Protein AF-A0A327VGM1-F1 (afdb_monomer)

pLDDT: mean 82.74, std 12.65, range [38.91, 96.0]

Structure (mmCIF, N/CA/C/O backbone):
data_AF-A0A327VGM1-F1
#
_entry.id   AF-A0A327VGM1-F1
#
loop_
_atom_site.group_PDB
_atom_site.id
_atom_site.type_symbol
_atom_site.label_atom_id
_atom_site.label_alt_id
_atom_site.label_comp_id
_atom_site.label_asym_id
_atom_site.label_entity_id
_atom_site.label_seq_id
_atom_site.pdbx_PDB_ins_code
_atom_site.Cartn_x
_atom_site.Cartn_y
_atom_site.Cartn_z
_atom_site.occupancy
_atom_site.B_iso_or_equiv
_atom_site.auth_seq_id
_atom_site.auth_comp_id
_atom_site.auth_asym_id
_atom_site.auth_atom_id
_atom_site.pdbx_PDB_model_num
ATOM 1 N N . MET A 1 1 ? -17.806 14.099 14.674 1.00 59.03 1 MET A N 1
ATOM 2 C CA . MET A 1 1 ? -17.385 13.794 13.289 1.00 59.03 1 MET A CA 1
ATOM 3 C C . MET A 1 1 ? -16.826 12.381 13.292 1.00 59.03 1 MET A C 1
ATOM 5 O O . MET A 1 1 ? -16.557 11.886 14.378 1.00 59.03 1 MET A O 1
ATOM 9 N N . ALA A 1 2 ? -16.754 11.711 12.150 1.00 69.50 2 ALA A N 1
ATOM 10 C CA . ALA A 1 2 ? -16.123 10.397 12.054 1.00 69.50 2 ALA A CA 1
ATOM 11 C C . ALA A 1 2 ? -14.729 10.552 11.446 1.00 69.50 2 ALA A C 1
ATOM 13 O O . ALA A 1 2 ? -14.492 11.533 10.736 1.00 69.50 2 ALA A O 1
ATOM 14 N N . ASP A 1 3 ? -13.836 9.607 11.717 1.00 77.12 3 ASP A N 1
ATOM 15 C CA . ASP A 1 3 ? -12.535 9.594 11.061 1.00 77.12 3 ASP A CA 1
ATOM 16 C C . ASP A 1 3 ? -12.715 9.274 9.572 1.00 77.12 3 ASP A C 1
ATOM 18 O O . ASP A 1 3 ? -13.635 8.551 9.179 1.00 77.12 3 ASP A O 1
ATOM 22 N N . THR A 1 4 ? -11.841 9.821 8.737 1.00 81.31 4 THR A N 1
ATOM 23 C CA . THR A 1 4 ? -11.889 9.671 7.280 1.00 81.31 4 THR A CA 1
ATOM 24 C C . THR A 1 4 ? -10.513 9.330 6.731 1.00 81.31 4 THR A C 1
ATOM 26 O O . THR A 1 4 ? -9.498 9.841 7.206 1.00 81.31 4 THR A O 1
ATOM 29 N N . VAL A 1 5 ? -10.478 8.490 5.700 1.00 83.56 5 VAL A N 1
ATOM 30 C CA . VAL A 1 5 ? -9.268 8.192 4.930 1.00 83.56 5 VAL A CA 1
ATOM 31 C C . VAL A 1 5 ? -9.416 8.785 3.532 1.00 83.56 5 VAL A C 1
ATOM 33 O O . VAL A 1 5 ? -10.460 8.663 2.899 1.00 83.56 5 VAL A O 1
ATOM 36 N N . SER A 1 6 ? -8.363 9.432 3.040 1.00 82.25 6 SER A N 1
ATOM 37 C CA . SER A 1 6 ? -8.314 10.044 1.711 1.00 82.25 6 SER A CA 1
ATOM 38 C C . SER A 1 6 ? -7.071 9.579 0.963 1.00 82.25 6 SER A C 1
ATOM 40 O O . SER A 1 6 ? -5.985 9.581 1.530 1.00 82.25 6 SER A O 1
ATOM 42 N N . ASP A 1 7 ? -7.222 9.209 -0.310 1.00 77.81 7 ASP A N 1
ATOM 43 C CA . ASP A 1 7 ? -6.131 8.926 -1.253 1.00 77.81 7 ASP A CA 1
ATOM 44 C C . ASP A 1 7 ? -6.410 9.664 -2.580 1.00 77.81 7 ASP A C 1
ATOM 46 O O . ASP A 1 7 ? -7.050 9.123 -3.495 1.00 77.81 7 ASP A O 1
ATOM 50 N N . PRO A 1 8 ? -6.012 10.943 -2.697 1.00 76.38 8 PRO A N 1
ATOM 51 C CA . PRO A 1 8 ? -6.393 11.784 -3.820 1.00 76.38 8 PRO A CA 1
ATOM 52 C C . PRO A 1 8 ? -5.819 11.250 -5.133 1.00 76.38 8 PRO A C 1
ATOM 54 O O . PRO A 1 8 ? -4.620 11.013 -5.276 1.00 76.38 8 PRO A O 1
ATOM 57 N N . ASN A 1 9 ? -6.688 11.121 -6.139 1.00 74.38 9 ASN A N 1
ATOM 58 C CA . ASN A 1 9 ? -6.390 10.494 -7.432 1.00 74.38 9 ASN A CA 1
ATOM 59 C C . ASN A 1 9 ? -5.951 9.027 -7.340 1.00 74.38 9 ASN A C 1
ATOM 61 O O . ASN A 1 9 ? -5.445 8.506 -8.335 1.00 74.38 9 ASN A O 1
ATOM 65 N N . ARG A 1 10 ? -6.164 8.371 -6.190 1.00 73.44 10 ARG A N 1
ATOM 66 C CA . ARG A 1 10 ? -5.724 7.007 -5.917 1.00 73.44 10 ARG A CA 1
ATOM 67 C C . ARG A 1 10 ? -4.238 6.875 -6.245 1.00 73.44 10 ARG A C 1
ATOM 69 O O . ARG A 1 10 ? -3.891 6.252 -7.243 1.00 73.44 10 ARG A O 1
ATOM 76 N N . ARG A 1 11 ? -3.325 7.483 -5.501 1.00 73.06 11 ARG A N 1
ATOM 77 C CA . ARG A 1 11 ? -1.884 7.334 -5.789 1.00 73.06 11 ARG A CA 1
ATOM 78 C C . ARG A 1 11 ? -1.143 6.504 -4.754 1.00 73.06 11 ARG A C 1
ATOM 80 O O . ARG A 1 11 ? -0.018 6.103 -5.029 1.00 73.06 11 ARG A O 1
ATOM 87 N N . SER A 1 12 ? -1.771 6.210 -3.618 1.00 81.19 12 SER A N 1
ATOM 88 C CA . SER A 1 12 ? -1.205 5.454 -2.495 1.00 81.19 12 SER A CA 1
ATOM 89 C C . SER A 1 12 ? -0.032 6.157 -1.785 1.00 81.19 12 SER A C 1
ATOM 91 O O . SER A 1 12 ? 0.159 5.966 -0.591 1.00 81.19 12 SER A O 1
ATOM 93 N N . ASP A 1 13 ? 0.728 7.017 -2.465 1.00 83.31 13 ASP A N 1
ATOM 94 C CA . ASP A 1 13 ? 1.796 7.870 -1.919 1.00 83.31 13 ASP A CA 1
ATOM 95 C C . ASP A 1 13 ? 1.275 9.153 -1.237 1.00 83.31 13 ASP A C 1
ATOM 97 O O . ASP A 1 13 ? 2.026 9.874 -0.579 1.00 83.31 13 ASP A O 1
ATOM 101 N N . ARG A 1 14 ? -0.020 9.461 -1.391 1.00 83.50 14 ARG A 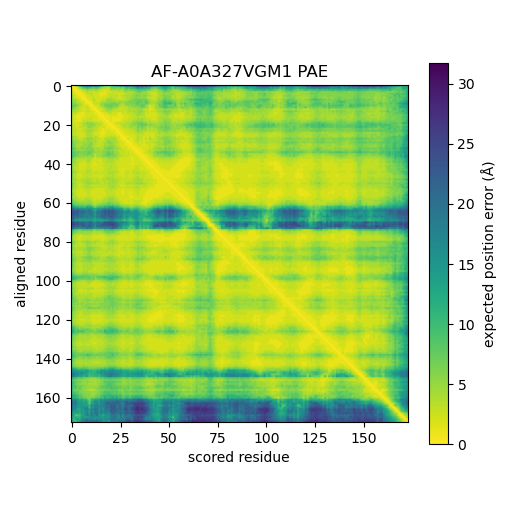N 1
ATOM 102 C CA . ARG A 1 14 ? -0.677 10.663 -0.844 1.00 83.50 14 ARG A CA 1
ATOM 103 C C . ARG A 1 14 ? -1.821 10.354 0.107 1.00 83.50 14 ARG A C 1
ATOM 105 O O . ARG A 1 14 ? -2.674 11.211 0.335 1.00 83.50 14 ARG A O 1
ATOM 112 N N . THR A 1 15 ? -1.846 9.151 0.664 1.00 86.44 15 THR A N 1
ATOM 113 C CA . THR A 1 15 ? -2.895 8.777 1.604 1.00 86.44 15 THR A CA 1
ATOM 114 C C . THR A 1 15 ? -2.795 9.588 2.896 1.00 86.44 15 THR A C 1
ATOM 116 O O . THR A 1 15 ? -1.705 9.809 3.428 1.00 86.44 15 THR A O 1
ATOM 119 N N . SER A 1 16 ? -3.931 10.017 3.430 1.00 87.00 16 SER A N 1
A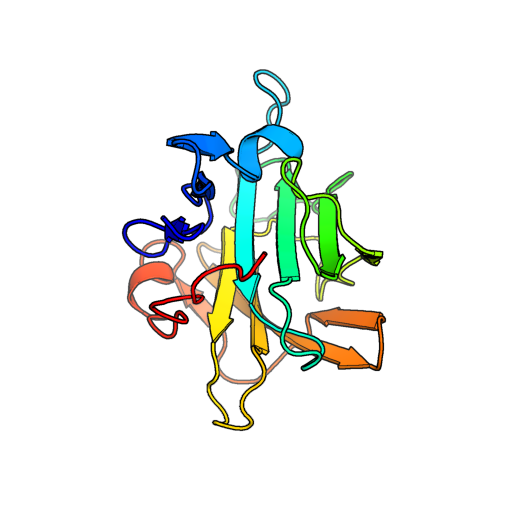TOM 120 C CA . SER A 1 16 ? -4.033 10.718 4.710 1.00 87.00 16 SER A CA 1
ATOM 121 C C . SER A 1 16 ? -5.233 10.221 5.500 1.00 87.00 16 SER A C 1
ATOM 123 O O . SER A 1 16 ? -6.283 9.964 4.912 1.00 87.00 16 SER A O 1
ATOM 125 N N . VAL A 1 17 ? -5.094 10.159 6.820 1.00 87.81 17 VAL A N 1
ATOM 126 C CA . VAL A 1 17 ? -6.193 9.901 7.755 1.00 87.81 17 VAL A CA 1
ATOM 127 C C . VAL A 1 17 ? -6.489 11.192 8.506 1.00 87.81 17 VAL A C 1
ATOM 129 O O . VAL A 1 17 ? -5.563 11.846 8.984 1.00 87.81 17 VAL A O 1
ATOM 132 N N . THR A 1 18 ? -7.756 11.587 8.581 1.00 87.25 18 THR A N 1
ATOM 133 C CA . THR A 1 18 ? -8.230 12.731 9.369 1.00 87.25 18 THR A CA 1
ATOM 134 C C . THR A 1 18 ? -9.194 12.232 10.427 1.00 87.25 18 THR A C 1
ATOM 136 O O . THR A 1 18 ? -10.237 11.677 10.089 1.00 87.25 18 THR A O 1
ATOM 139 N N . PHE A 1 19 ? -8.847 12.436 11.691 1.00 84.94 19 PHE A N 1
ATOM 140 C CA . PHE A 1 19 ? -9.640 12.009 12.833 1.00 84.94 19 PHE A CA 1
ATOM 141 C C . PHE A 1 19 ? -10.787 12.981 13.132 1.00 84.94 19 PHE A C 1
ATOM 143 O O . PHE A 1 19 ? -10.785 14.141 12.715 1.00 84.94 19 PHE A O 1
ATOM 150 N N . ALA A 1 20 ? -11.758 12.521 13.915 1.00 84.06 20 ALA A N 1
ATOM 151 C CA . ALA A 1 20 ? -12.938 13.270 14.334 1.00 84.06 20 ALA A CA 1
ATOM 152 C C . ALA A 1 20 ? -12.636 14.599 15.051 1.00 84.06 20 ALA A C 1
ATOM 154 O O . ALA A 1 20 ? -13.476 15.501 15.046 1.00 84.06 20 ALA A O 1
ATOM 155 N N . ASP A 1 21 ? -11.467 14.706 15.685 1.00 86.06 21 ASP A N 1
ATOM 156 C CA . ASP A 1 21 ? -10.970 15.912 16.359 1.00 86.06 21 ASP A CA 1
ATOM 157 C C . ASP A 1 21 ? -10.225 16.877 15.411 1.00 86.06 21 ASP A C 1
ATOM 159 O O . ASP A 1 21 ? -9.729 17.914 15.848 1.00 86.06 21 ASP A O 1
ATOM 163 N N . GLY A 1 22 ? -10.169 16.557 14.114 1.00 84.88 22 GLY A N 1
ATOM 164 C CA . GLY A 1 22 ? -9.508 17.341 13.074 1.00 84.88 22 GLY A CA 1
ATOM 165 C C . GLY A 1 22 ? -8.005 17.086 12.954 1.00 84.88 22 GLY A C 1
ATOM 166 O O . GLY A 1 22 ? -7.365 17.666 12.076 1.00 84.88 22 GLY A O 1
ATOM 167 N N . THR A 1 23 ? -7.422 16.232 13.801 1.00 87.44 23 THR A N 1
ATOM 168 C CA . THR A 1 23 ? -6.016 15.844 13.654 1.00 87.44 23 THR A CA 1
ATOM 169 C C . THR A 1 23 ? -5.819 14.992 12.401 1.00 87.44 23 THR A C 1
ATOM 171 O O . THR A 1 23 ? -6.693 14.222 12.009 1.00 87.44 23 THR A O 1
ATOM 174 N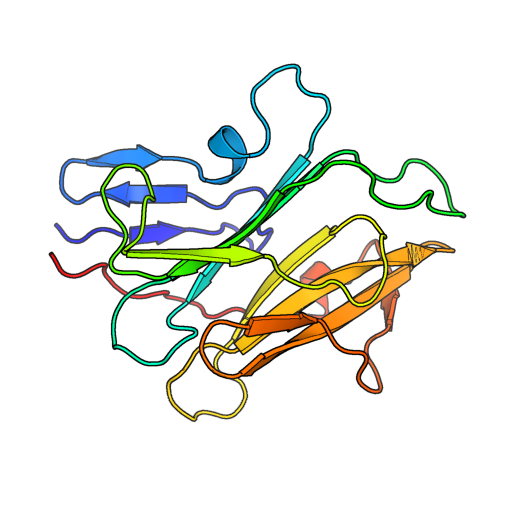 N . GLY A 1 24 ? -4.673 15.152 11.739 1.00 87.38 24 GLY A N 1
ATOM 175 C CA . GLY A 1 24 ? -4.353 14.447 10.501 1.00 87.38 24 GLY A CA 1
ATOM 176 C C . GLY A 1 24 ? -3.013 13.729 10.585 1.00 87.38 24 GLY A C 1
ATOM 177 O O . GLY A 1 24 ? -2.051 14.273 11.127 1.00 87.38 24 GLY A O 1
ATOM 178 N N . ILE A 1 25 ? -2.938 12.526 10.018 1.00 89.56 25 ILE A N 1
ATOM 179 C CA . ILE A 1 25 ? -1.699 11.754 9.891 1.00 89.56 25 ILE A CA 1
ATOM 180 C C . ILE A 1 25 ? -1.512 11.254 8.457 1.00 89.56 25 ILE A C 1
ATOM 182 O O . ILE A 1 25 ? -2.462 10.881 7.768 1.00 89.56 25 ILE A O 1
ATOM 186 N N . THR A 1 26 ? -0.258 11.230 8.010 1.00 90.56 26 THR A N 1
ATOM 187 C CA . THR A 1 26 ? 0.150 10.662 6.722 1.00 90.56 26 THR A CA 1
ATOM 188 C C . THR A 1 26 ? 0.917 9.367 6.994 1.00 90.56 26 THR A C 1
ATOM 190 O O . THR A 1 26 ? 2.049 9.446 7.482 1.00 90.56 26 THR A O 1
ATOM 193 N N . PRO A 1 27 ? 0.360 8.181 6.679 1.00 89.44 27 PRO A N 1
ATOM 194 C CA . PRO A 1 27 ? 1.031 6.902 6.916 1.00 89.44 27 PRO A CA 1
ATOM 195 C C . PRO A 1 27 ? 2.427 6.836 6.293 1.00 89.44 27 PRO A C 1
ATOM 197 O O . PRO A 1 27 ? 3.370 6.358 6.921 1.00 89.44 27 PRO A O 1
ATOM 200 N N . GLY A 1 28 ? 2.585 7.395 5.088 1.00 85.94 28 GLY A N 1
ATOM 201 C CA . GLY A 1 28 ? 3.867 7.435 4.389 1.00 85.94 28 GLY A CA 1
ATOM 202 C C . GLY A 1 28 ? 4.985 8.116 5.186 1.00 85.94 28 GLY A C 1
ATOM 203 O O . GL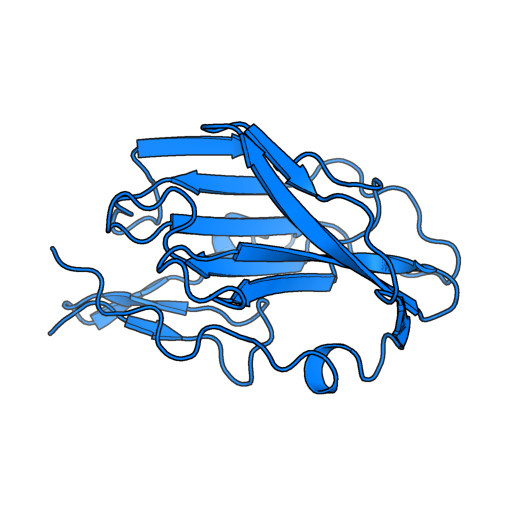Y A 1 28 ? 6.119 7.651 5.153 1.00 85.94 28 GLY A O 1
ATOM 204 N N . ALA A 1 29 ? 4.676 9.137 5.994 1.00 85.94 29 ALA A N 1
ATOM 205 C CA . ALA A 1 29 ? 5.674 9.824 6.819 1.00 85.94 29 ALA A CA 1
ATOM 206 C C . ALA A 1 29 ? 6.243 8.938 7.946 1.00 85.94 29 ALA A C 1
ATOM 208 O O . ALA A 1 29 ? 7.357 9.179 8.410 1.00 85.94 29 ALA A O 1
ATOM 209 N N . ARG A 1 30 ? 5.501 7.903 8.372 1.00 85.19 30 ARG A N 1
ATOM 210 C CA . ARG A 1 30 ? 5.953 6.916 9.367 1.00 85.19 30 ARG A CA 1
ATOM 211 C C . ARG A 1 30 ? 6.965 5.937 8.775 1.00 85.19 30 ARG A C 1
ATOM 213 O O . ARG A 1 30 ? 7.918 5.576 9.456 1.00 85.19 30 ARG A O 1
ATOM 220 N N . ALA A 1 31 ? 6.750 5.495 7.536 1.00 86.62 31 ALA A N 1
ATOM 221 C CA . ALA A 1 31 ? 7.597 4.492 6.887 1.00 86.62 31 ALA A CA 1
ATOM 222 C C . ALA A 1 31 ? 8.753 5.101 6.073 1.00 86.62 31 ALA A C 1
ATOM 224 O O . ALA A 1 31 ? 9.787 4.460 5.913 1.00 86.62 31 ALA A O 1
ATOM 225 N N . ALA A 1 32 ? 8.607 6.347 5.618 1.00 87.44 32 ALA A N 1
ATOM 226 C CA . ALA A 1 32 ? 9.635 7.119 4.929 1.00 87.44 32 ALA A CA 1
ATOM 227 C C . ALA A 1 32 ? 9.833 8.493 5.600 1.00 87.44 32 ALA A C 1
ATOM 229 O O . ALA A 1 32 ? 9.354 9.517 5.102 1.00 87.44 32 ALA A O 1
ATOM 230 N N . PRO A 1 33 ? 10.543 8.555 6.744 1.00 86.00 33 PRO A N 1
ATOM 231 C CA . PRO A 1 33 ? 10.861 9.821 7.391 1.00 86.00 33 PRO A CA 1
ATOM 232 C C . PRO A 1 33 ? 11.658 10.748 6.467 1.00 86.00 33 PRO A C 1
ATOM 234 O O . PRO A 1 33 ? 12.437 10.301 5.617 1.00 86.00 33 PRO A O 1
ATOM 237 N N . LYS A 1 34 ? 11.511 12.062 6.660 1.00 86.44 34 LYS A N 1
ATOM 238 C CA . LYS A 1 34 ? 12.223 13.071 5.866 1.00 86.44 34 LYS A CA 1
ATOM 239 C C . LYS A 1 34 ? 13.739 12.838 5.921 1.00 86.44 34 LYS A C 1
ATOM 241 O O . LYS A 1 34 ? 14.314 12.760 7.000 1.00 86.44 34 LYS A O 1
ATOM 246 N N . GLY A 1 35 ? 14.377 12.777 4.751 1.00 84.12 35 GLY A N 1
ATOM 247 C CA . GLY A 1 35 ? 15.822 12.557 4.618 1.00 84.12 35 GLY A CA 1
ATOM 248 C C . GLY A 1 35 ? 16.256 11.088 4.564 1.00 84.12 35 GLY A C 1
ATOM 249 O O . GLY A 1 35 ? 17.445 10.834 4.421 1.00 84.12 35 GLY A O 1
ATOM 250 N N . SER A 1 36 ? 15.323 10.130 4.633 1.00 85.31 36 SER A N 1
ATOM 251 C CA . SER A 1 36 ? 15.634 8.692 4.544 1.00 85.31 36 SER A CA 1
ATOM 252 C C . SER A 1 36 ? 15.978 8.202 3.131 1.00 85.31 36 SER A C 1
ATOM 254 O O . SER A 1 36 ? 16.570 7.138 2.990 1.00 85.31 36 SER A O 1
ATOM 256 N N . GLY A 1 37 ? 15.595 8.948 2.087 1.00 83.56 37 GLY A N 1
ATOM 257 C CA . GLY A 1 37 ? 15.706 8.498 0.691 1.00 83.56 37 GLY A CA 1
ATOM 258 C C . GLY A 1 37 ? 14.683 7.422 0.298 1.00 83.56 37 GLY A C 1
ATOM 259 O O . GLY A 1 37 ? 14.743 6.902 -0.812 1.00 83.56 37 GLY A O 1
ATOM 260 N N . LEU A 1 38 ? 13.752 7.096 1.198 1.00 87.31 38 LEU A N 1
ATOM 261 C CA . LEU A 1 38 ? 12.670 6.148 0.968 1.00 87.31 38 LEU A CA 1
ATOM 262 C C . LEU A 1 38 ? 11.444 6.863 0.389 1.00 87.31 38 LEU A C 1
ATOM 264 O O . LEU A 1 38 ? 11.125 7.985 0.783 1.00 87.31 38 LEU A O 1
ATOM 268 N N . GLU A 1 39 ? 10.718 6.180 -0.486 1.00 89.25 39 GLU A N 1
ATOM 269 C CA . GLU A 1 39 ? 9.343 6.505 -0.857 1.00 89.25 39 GLU A CA 1
ATOM 270 C C . GLU A 1 39 ? 8.398 5.508 -0.198 1.00 89.25 39 GLU A C 1
ATOM 272 O O . GLU A 1 39 ? 8.730 4.331 -0.074 1.00 89.25 39 GLU A O 1
ATOM 277 N N . ALA A 1 40 ? 7.229 5.973 0.237 1.00 90.94 40 ALA A N 1
ATOM 278 C CA . ALA A 1 40 ? 6.235 5.143 0.900 1.00 90.94 40 ALA A CA 1
ATOM 279 C C . ALA A 1 40 ? 4.886 5.224 0.191 1.00 90.94 40 ALA A C 1
ATOM 281 O O . ALA A 1 40 ? 4.444 6.299 -0.208 1.00 90.94 40 ALA A O 1
ATOM 282 N N . VAL A 1 41 ? 4.214 4.081 0.109 1.00 91.94 41 VAL A N 1
ATOM 283 C CA . VAL A 1 41 ? 2.852 3.931 -0.391 1.00 91.94 41 VAL A CA 1
ATOM 284 C C . VAL A 1 41 ? 2.013 3.191 0.641 1.00 91.94 41 VAL A C 1
ATOM 286 O O . VAL A 1 41 ? 2.482 2.262 1.299 1.00 91.94 41 VAL A O 1
ATOM 289 N N . SER A 1 42 ? 0.758 3.590 0.785 1.00 92.19 42 SER A N 1
ATOM 290 C CA . SER A 1 42 ? -0.190 2.973 1.705 1.00 92.19 42 SER A CA 1
ATOM 291 C C . SER A 1 42 ? -1.563 2.812 1.077 1.00 92.19 42 SER A C 1
ATOM 293 O O . SER A 1 42 ? -1.951 3.551 0.175 1.00 92.19 42 SER A O 1
ATOM 295 N N . THR A 1 43 ? -2.315 1.841 1.571 1.00 90.56 43 THR A N 1
ATOM 296 C CA . THR A 1 43 ? -3.734 1.682 1.268 1.00 90.56 43 THR A CA 1
ATOM 297 C C . THR A 1 43 ? -4.441 1.100 2.485 1.00 90.56 43 THR A C 1
ATOM 299 O O . THR A 1 43 ? -3.796 0.573 3.392 1.00 90.56 43 THR A O 1
ATOM 302 N N . PHE A 1 44 ? -5.758 1.225 2.513 1.00 89.81 44 PHE A N 1
ATOM 303 C CA . PHE A 1 44 ? -6.584 0.837 3.646 1.00 89.81 44 PHE A CA 1
ATOM 304 C C . PHE A 1 44 ? -7.674 -0.116 3.179 1.00 89.81 44 PHE A C 1
ATOM 306 O O . PHE A 1 44 ? -8.147 -0.007 2.043 1.00 89.81 44 PHE A O 1
ATOM 313 N N . GLY A 1 45 ? -8.078 -1.017 4.062 1.00 88.12 45 GLY A N 1
ATOM 314 C CA . GLY A 1 45 ? -9.239 -1.865 3.864 1.00 88.12 45 GLY A CA 1
ATOM 315 C C . GLY A 1 45 ? -9.460 -2.829 5.028 1.00 88.12 45 GLY A C 1
ATOM 316 O O . GLY A 1 45 ? -8.633 -2.857 5.918 1.00 88.12 45 GLY A O 1
ATOM 317 N N . ASP A 1 46 ? -10.560 -3.574 5.048 1.00 90.25 46 ASP A N 1
ATOM 318 C CA . ASP A 1 46 ? -10.831 -4.644 6.009 1.00 90.25 46 ASP A CA 1
ATOM 319 C C . ASP A 1 46 ? -10.337 -5.951 5.376 1.00 90.25 46 ASP A C 1
ATOM 321 O O . ASP A 1 46 ? -11.052 -6.591 4.604 1.00 90.25 46 ASP A O 1
ATOM 325 N N . PHE A 1 47 ? -9.052 -6.256 5.560 1.00 91.50 47 PHE A N 1
ATOM 326 C CA . PHE A 1 47 ? -8.369 -7.357 4.881 1.00 91.50 47 PHE A CA 1
ATOM 327 C C . PHE A 1 47 ? -8.614 -8.706 5.564 1.00 91.50 47 PHE A C 1
ATOM 329 O O . PHE A 1 47 ? -8.495 -9.743 4.905 1.00 91.50 47 PHE A O 1
ATOM 336 N N . ASP A 1 48 ? -8.918 -8.725 6.866 1.00 92.12 48 ASP A N 1
ATOM 337 C CA . ASP A 1 48 ? -9.246 -9.957 7.596 1.00 92.12 48 ASP A CA 1
ATOM 338 C C . ASP A 1 48 ? -10.753 -10.182 7.824 1.00 92.12 48 ASP A C 1
ATOM 340 O O . ASP A 1 48 ? -11.152 -11.294 8.194 1.00 92.12 48 ASP A O 1
ATOM 344 N N . GLY A 1 49 ? -11.596 -9.210 7.471 1.00 89.69 49 GLY A N 1
ATOM 345 C CA . GLY A 1 49 ? -13.053 -9.303 7.526 1.00 89.69 49 GLY A CA 1
ATOM 346 C C . GLY A 1 49 ? -13.617 -9.188 8.935 1.00 89.69 49 GLY A C 1
ATOM 347 O O . GLY A 1 49 ? -14.702 -9.719 9.196 1.00 89.69 49 GLY A O 1
ATOM 348 N N . ASP A 1 50 ? -12.877 -8.578 9.861 1.00 89.44 50 ASP A N 1
ATOM 349 C CA . ASP A 1 50 ? -13.303 -8.414 11.249 1.00 89.44 50 ASP A CA 1
ATOM 350 C C . ASP A 1 50 ? -14.203 -7.181 11.469 1.00 89.44 50 ASP A C 1
ATOM 352 O O . ASP A 1 50 ? -14.736 -6.983 12.567 1.00 89.44 50 ASP A O 1
ATOM 356 N N . GLY A 1 51 ? -14.449 -6.402 10.410 1.00 86.75 51 GLY A N 1
ATOM 357 C CA . GLY A 1 51 ? -15.262 -5.191 10.432 1.00 86.75 51 GLY A CA 1
ATOM 358 C C . GLY A 1 51 ? -14.499 -3.949 10.888 1.00 86.75 51 GLY A C 1
ATOM 359 O O . GLY A 1 51 ? -15.109 -2.882 11.042 1.00 86.75 51 GLY A O 1
ATOM 360 N N . HIS A 1 52 ? -13.190 -4.058 11.117 1.00 87.00 52 HIS A N 1
ATOM 361 C CA . HIS A 1 52 ? -12.311 -2.946 11.425 1.00 87.00 52 HIS A CA 1
ATOM 362 C C . HIS A 1 52 ? -11.415 -2.596 10.238 1.00 87.00 52 HIS A C 1
ATOM 364 O O . HIS A 1 52 ? -11.117 -3.394 9.358 1.00 87.00 52 HIS A O 1
ATOM 370 N N . LEU A 1 53 ? -11.007 -1.329 10.187 1.00 87.44 53 LEU A N 1
ATOM 371 C CA . LEU A 1 53 ? -10.120 -0.863 9.135 1.00 87.44 53 LEU A CA 1
ATOM 372 C C . LEU A 1 53 ? -8.690 -1.329 9.423 1.00 87.44 53 LEU A C 1
ATOM 374 O O . LEU A 1 53 ? -8.149 -1.001 10.477 1.00 87.44 53 LEU A O 1
ATOM 378 N N . ASP A 1 54 ? -8.070 -1.992 8.456 1.00 91.81 54 ASP A N 1
ATOM 379 C CA . ASP A 1 54 ? -6.648 -2.317 8.414 1.00 91.81 54 ASP A CA 1
ATOM 380 C C . ASP A 1 54 ? -5.885 -1.350 7.502 1.00 91.81 54 ASP A C 1
ATOM 382 O O . ASP A 1 54 ? -6.444 -0.599 6.691 1.00 91.81 54 ASP A O 1
ATOM 386 N N . MET A 1 55 ? -4.557 -1.403 7.592 1.00 93.31 55 MET A N 1
ATOM 387 C CA . MET A 1 55 ? -3.667 -0.631 6.734 1.00 93.31 55 MET A CA 1
ATOM 388 C C . MET A 1 55 ? -2.561 -1.503 6.154 1.00 93.31 55 MET A C 1
ATOM 390 O O . MET A 1 55 ? -1.826 -2.158 6.885 1.00 93.31 55 MET A O 1
ATOM 394 N N . ALA A 1 56 ? -2.358 -1.428 4.842 1.00 94.25 56 ALA A N 1
ATOM 395 C CA . ALA A 1 56 ? -1.165 -1.945 4.188 1.00 94.25 56 ALA A CA 1
ATOM 396 C C . ALA A 1 56 ? -0.221 -0.786 3.857 1.00 94.25 56 ALA A C 1
ATOM 398 O O . ALA A 1 56 ? -0.644 0.245 3.332 1.00 94.25 56 ALA A O 1
ATOM 399 N N . ILE A 1 57 ? 1.066 -0.953 4.151 1.00 94.19 57 ILE A N 1
ATOM 400 C CA . ILE A 1 57 ? 2.098 0.050 3.895 1.00 94.19 57 ILE A CA 1
ATOM 401 C C . ILE A 1 57 ? 3.362 -0.606 3.350 1.00 94.19 57 ILE A C 1
ATOM 403 O O . ILE A 1 57 ? 3.822 -1.634 3.852 1.00 94.19 57 ILE A O 1
ATOM 407 N N . ALA A 1 58 ? 3.927 0.004 2.314 1.00 92.50 58 ALA A N 1
ATOM 408 C CA . ALA A 1 58 ? 5.204 -0.369 1.736 1.00 92.50 58 ALA A CA 1
ATOM 409 C C . ALA A 1 58 ? 6.098 0.868 1.639 1.00 92.50 58 ALA A C 1
ATOM 411 O O . ALA A 1 58 ? 5.607 1.937 1.287 1.00 92.50 58 ALA A O 1
ATOM 412 N N . ALA A 1 59 ? 7.389 0.751 1.941 1.00 91.44 59 ALA A N 1
ATOM 413 C CA . ALA A 1 59 ? 8.309 1.870 1.796 1.00 91.44 59 ALA A CA 1
ATOM 414 C C . ALA A 1 59 ? 9.743 1.459 1.515 1.00 91.44 59 ALA A C 1
ATOM 416 O O . ALA A 1 59 ? 10.278 0.610 2.226 1.00 91.44 59 ALA A O 1
ATOM 417 N N . GLY A 1 60 ? 10.378 2.143 0.557 1.00 88.31 60 GLY A N 1
ATOM 418 C CA . GLY A 1 60 ? 11.831 2.294 0.488 1.00 88.31 60 GLY A CA 1
ATOM 419 C C . GLY A 1 60 ? 12.370 2.858 -0.814 1.00 88.31 60 GLY A C 1
ATOM 420 O O . GLY A 1 60 ? 11.714 3.698 -1.405 1.00 88.31 60 GLY A O 1
ATOM 421 N N . THR A 1 61 ? 13.595 2.508 -1.203 1.00 85.31 61 THR A N 1
ATOM 422 C CA . THR A 1 61 ? 14.343 3.257 -2.227 1.00 85.31 61 THR A CA 1
ATOM 423 C C . THR A 1 61 ? 13.806 3.042 -3.646 1.00 85.31 61 THR A C 1
ATOM 425 O O . THR A 1 61 ? 13.886 1.916 -4.126 1.00 85.31 61 THR A O 1
ATOM 428 N N . PRO A 1 62 ? 13.318 4.075 -4.348 1.00 81.25 62 PRO A N 1
ATOM 429 C CA . PRO A 1 62 ? 12.852 3.950 -5.730 1.00 81.25 62 PRO A CA 1
ATOM 430 C C . PRO A 1 62 ? 13.900 3.324 -6.644 1.00 81.25 62 PRO A C 1
ATOM 432 O O . PRO A 1 62 ? 15.082 3.667 -6.560 1.00 81.25 62 PRO A O 1
ATOM 435 N N . ASP A 1 63 ? 13.466 2.436 -7.536 1.00 77.38 63 ASP A N 1
ATOM 436 C CA . ASP A 1 63 ? 14.342 1.913 -8.580 1.00 77.38 63 ASP A CA 1
ATOM 437 C C . ASP A 1 63 ? 14.658 3.044 -9.571 1.00 77.38 63 ASP A C 1
ATOM 439 O O . ASP A 1 63 ? 13.755 3.695 -10.098 1.00 77.38 63 ASP A O 1
ATOM 443 N N . THR A 1 64 ? 15.944 3.303 -9.813 1.00 68.25 64 THR A N 1
ATOM 444 C CA . THR A 1 64 ? 16.409 4.383 -10.705 1.00 68.25 64 THR A CA 1
ATOM 445 C C . THR A 1 64 ? 16.872 3.884 -12.078 1.00 68.25 64 THR A C 1
ATOM 447 O O . THR A 1 64 ? 17.375 4.678 -12.871 1.00 68.25 64 THR A O 1
ATOM 450 N N . VAL A 1 65 ? 16.716 2.587 -12.369 1.00 61.25 65 VAL A N 1
ATOM 451 C CA . VAL A 1 65 ? 17.265 1.904 -13.555 1.00 61.25 65 VAL A CA 1
ATOM 452 C C . VAL A 1 65 ? 16.252 0.936 -14.173 1.00 61.25 65 VAL A C 1
ATOM 454 O O . VAL A 1 65 ? 15.408 0.392 -13.461 1.00 61.25 65 VAL A O 1
ATOM 457 N N . ASP A 1 66 ? 16.381 0.704 -15.486 1.00 62.31 66 ASP A N 1
ATOM 458 C CA . ASP A 1 66 ? 15.561 -0.245 -16.263 1.00 62.31 66 ASP A CA 1
ATOM 459 C C . ASP A 1 66 ? 15.691 -1.694 -15.759 1.00 62.31 66 ASP A C 1
ATOM 461 O O . ASP A 1 66 ? 14.719 -2.447 -15.812 1.00 62.31 66 ASP A O 1
ATOM 465 N N . ASP A 1 67 ? 16.855 -2.038 -15.193 1.00 64.31 67 ASP A N 1
ATOM 466 C CA . ASP A 1 67 ? 17.139 -3.296 -14.499 1.00 64.31 67 ASP A CA 1
ATOM 467 C C . ASP A 1 67 ? 17.106 -3.072 -12.974 1.00 64.31 67 ASP A C 1
ATOM 469 O O . ASP A 1 67 ? 18.126 -2.709 -12.372 1.00 64.31 67 ASP A O 1
ATOM 473 N N . PRO A 1 68 ? 15.944 -3.232 -12.317 1.00 65.31 68 PRO A N 1
ATOM 474 C CA . PRO A 1 68 ? 15.805 -2.905 -10.906 1.00 65.31 68 PRO A CA 1
ATOM 475 C C . PRO A 1 68 ? 16.663 -3.796 -10.013 1.00 65.31 68 PRO A C 1
ATOM 477 O O . PRO A 1 68 ? 16.619 -5.027 -10.089 1.00 65.31 68 PRO A O 1
ATOM 480 N N . ALA A 1 69 ? 17.407 -3.159 -9.108 1.00 65.00 69 ALA A N 1
ATOM 481 C CA . ALA A 1 69 ? 18.054 -3.864 -8.016 1.00 65.00 69 ALA A CA 1
ATOM 482 C C . ALA A 1 69 ? 16.991 -4.384 -7.039 1.00 65.00 69 ALA A C 1
ATOM 484 O O . ALA A 1 69 ? 15.936 -3.764 -6.885 1.00 65.00 69 ALA A O 1
ATOM 485 N N . PRO A 1 70 ? 17.259 -5.493 -6.331 1.00 67.25 70 PRO A N 1
ATOM 486 C CA . PRO A 1 70 ? 16.374 -5.906 -5.275 1.00 67.25 70 PRO A CA 1
ATOM 487 C C . PRO A 1 70 ? 16.205 -4.792 -4.232 1.00 67.25 70 PRO A C 1
ATOM 489 O O . PRO A 1 70 ? 17.175 -4.319 -3.644 1.00 67.25 70 PRO A O 1
ATOM 492 N N . ASP A 1 71 ? 14.961 -4.402 -4.014 1.00 63.56 71 ASP A N 1
ATOM 493 C CA . ASP A 1 71 ? 14.399 -3.782 -2.835 1.00 63.56 71 ASP A CA 1
ATOM 494 C C . ASP A 1 71 ? 15.023 -4.394 -1.563 1.00 63.56 71 ASP A C 1
ATOM 496 O O . ASP A 1 71 ? 14.604 -5.435 -1.049 1.00 63.56 71 ASP A O 1
ATOM 500 N N . ALA A 1 72 ? 16.082 -3.745 -1.079 1.00 49.09 72 ALA A N 1
ATOM 501 C CA . ALA A 1 72 ? 16.780 -4.106 0.141 1.00 49.09 72 ALA A CA 1
ATOM 502 C C . ALA A 1 72 ? 16.341 -3.188 1.294 1.00 49.09 72 ALA A C 1
ATOM 504 O O . ALA A 1 72 ? 16.422 -1.965 1.191 1.00 49.09 72 ALA A O 1
ATOM 505 N N . GLY A 1 73 ? 15.934 -3.791 2.419 1.00 56.38 73 GLY A N 1
ATOM 506 C CA . GLY A 1 73 ? 15.820 -3.117 3.721 1.00 56.38 73 GLY A CA 1
ATOM 507 C C . GLY A 1 73 ? 14.572 -2.257 3.921 1.00 56.38 73 GLY A C 1
ATOM 508 O O . GLY A 1 73 ? 14.685 -1.082 4.263 1.00 56.38 73 GLY A O 1
ATOM 509 N N . ARG A 1 74 ? 13.381 -2.832 3.728 1.00 73.31 74 ARG A N 1
ATOM 510 C CA . ARG A 1 74 ? 12.137 -2.063 3.617 1.00 73.31 74 ARG A CA 1
ATOM 511 C C . ARG A 1 74 ? 11.010 -2.494 4.537 1.00 73.31 74 ARG A C 1
ATOM 513 O O . ARG A 1 74 ? 10.985 -3.598 5.076 1.00 73.31 74 ARG A O 1
ATOM 520 N N . VAL A 1 75 ? 10.069 -1.569 4.706 1.00 84.38 75 VAL A N 1
ATOM 521 C CA . VAL A 1 75 ? 8.788 -1.817 5.364 1.00 84.38 75 VAL A CA 1
ATOM 522 C C . VAL A 1 75 ? 7.851 -2.373 4.304 1.00 84.38 75 VAL A C 1
ATOM 524 O O . VAL A 1 75 ? 7.576 -1.680 3.335 1.00 84.38 75 VAL A O 1
ATOM 527 N N . HIS A 1 76 ? 7.337 -3.585 4.488 1.00 91.81 76 HIS A N 1
ATOM 528 C CA . HIS A 1 76 ? 6.207 -4.120 3.723 1.00 91.81 76 HIS A CA 1
ATOM 529 C C . HIS A 1 76 ? 5.301 -4.828 4.713 1.00 91.81 76 HIS A C 1
ATOM 531 O O . HIS A 1 76 ? 5.598 -5.940 5.151 1.00 91.81 76 HIS A O 1
ATOM 537 N N . GLN A 1 77 ? 4.256 -4.149 5.164 1.00 94.94 77 GLN A N 1
ATOM 538 C CA . GLN A 1 77 ? 3.477 -4.599 6.309 1.00 94.94 77 GLN A CA 1
ATOM 539 C C . GLN A 1 77 ? 1.986 -4.408 6.090 1.00 94.94 77 GLN A C 1
ATOM 541 O O . GLN A 1 77 ? 1.561 -3.442 5.460 1.00 94.94 77 GLN A O 1
ATOM 546 N N . VAL A 1 78 ? 1.212 -5.312 6.679 1.00 96.00 78 VAL A N 1
ATOM 547 C CA . VAL A 1 78 ? -0.188 -5.085 7.026 1.00 96.00 78 VAL A CA 1
ATOM 548 C C . VAL A 1 78 ? -0.258 -4.851 8.529 1.00 96.00 78 VAL A C 1
ATOM 550 O O . VAL A 1 78 ? 0.316 -5.614 9.309 1.00 96.00 78 VAL A O 1
ATOM 553 N N . ILE A 1 79 ? -0.922 -3.773 8.921 1.00 95.38 79 ILE A N 1
ATOM 554 C CA . ILE A 1 79 ? -1.262 -3.427 10.293 1.00 95.38 79 ILE A CA 1
ATOM 555 C C . ILE A 1 79 ? -2.744 -3.731 10.455 1.00 95.38 79 ILE A C 1
ATOM 557 O O . ILE A 1 79 ? -3.576 -3.082 9.823 1.00 95.38 79 ILE A O 1
ATOM 561 N N . TRP A 1 80 ? -3.028 -4.734 11.275 1.00 94.62 80 TRP A N 1
ATOM 562 C CA . TRP A 1 80 ? -4.370 -5.245 11.527 1.00 94.62 80 TRP A CA 1
ATOM 563 C C . TRP A 1 80 ? -5.079 -4.359 12.541 1.00 94.62 80 TRP A C 1
ATOM 565 O O . TRP A 1 80 ? -4.518 -4.074 13.606 1.00 94.62 80 TRP A O 1
ATOM 575 N N . GLY A 1 81 ? -6.289 -3.937 12.212 1.00 90.38 81 GLY A N 1
ATOM 576 C CA . GLY A 1 81 ? -7.135 -3.080 13.007 1.00 90.38 81 GLY A CA 1
ATOM 577 C C . GLY A 1 81 ? -7.618 -3.731 14.312 1.00 90.38 81 GLY A C 1
ATOM 578 O O . GLY A 1 81 ? -7.243 -4.858 14.660 1.00 90.38 81 GLY A O 1
ATOM 579 N N . PRO A 1 82 ? -8.408 -2.990 15.107 1.00 90.06 82 PRO A N 1
ATOM 580 C CA . PRO A 1 82 ? -8.737 -1.572 14.932 1.00 90.06 82 PRO A CA 1
ATOM 581 C C . PRO A 1 82 ? -7.496 -0.670 14.972 1.00 90.06 82 PRO A C 1
ATOM 583 O O . PRO A 1 82 ? -6.585 -0.907 15.767 1.00 90.06 82 PRO A O 1
ATOM 586 N N . LEU A 1 83 ? -7.454 0.355 14.116 1.00 87.88 83 LEU A N 1
ATOM 587 C CA . LEU A 1 83 ? -6.346 1.313 14.079 1.00 87.88 83 LEU A CA 1
ATOM 588 C C . LEU A 1 83 ? -6.533 2.424 15.118 1.00 87.88 83 LEU A C 1
ATOM 590 O O . LEU A 1 83 ? -7.581 3.065 15.186 1.00 87.88 83 LEU A O 1
ATOM 594 N N . GLY A 1 84 ? -5.487 2.681 15.898 1.00 85.50 84 GLY A N 1
ATOM 595 C CA . GLY A 1 84 ? -5.400 3.807 16.819 1.00 85.50 84 GLY A CA 1
ATOM 596 C C . GLY A 1 84 ? -5.036 5.125 16.129 1.00 85.50 84 GLY A C 1
ATOM 597 O O . GLY A 1 84 ? -4.712 5.186 14.939 1.00 85.50 84 GLY A O 1
ATOM 598 N N . LYS A 1 85 ? -5.008 6.213 16.912 1.00 84.62 85 LYS A N 1
ATOM 599 C CA . LYS A 1 85 ? -4.661 7.564 16.426 1.00 84.62 85 LYS A CA 1
ATOM 600 C C . LYS A 1 85 ? -3.239 7.685 15.866 1.00 84.62 85 LYS A C 1
ATOM 602 O O . LYS A 1 85 ? -2.929 8.640 15.155 1.00 84.62 85 LYS A O 1
ATOM 607 N N . HIS A 1 86 ? -2.368 6.727 16.176 1.00 85.75 86 HIS A N 1
ATOM 608 C CA . HIS A 1 86 ? -1.004 6.665 15.657 1.00 85.75 86 HIS A CA 1
ATOM 609 C C . HIS A 1 86 ? -0.843 5.631 14.534 1.00 85.75 86 HIS A C 1
ATOM 611 O O . HIS A 1 86 ? 0.286 5.359 14.117 1.00 85.75 86 HIS A O 1
ATOM 617 N N . LEU A 1 87 ? -1.959 5.095 14.019 1.00 88.12 87 LEU A N 1
ATOM 618 C CA . LEU A 1 87 ? -2.007 4.005 13.038 1.00 88.12 87 LEU A CA 1
ATOM 619 C C . LEU A 1 87 ? -1.293 2.738 13.526 1.00 88.12 87 LEU A C 1
ATOM 621 O O . LEU A 1 87 ? -0.767 1.951 12.738 1.00 88.12 87 LEU A O 1
ATOM 625 N N . ASP A 1 88 ? -1.233 2.573 14.842 1.00 89.81 88 ASP A N 1
ATOM 626 C CA . ASP A 1 88 ? -0.957 1.318 15.511 1.00 89.81 88 ASP A CA 1
ATOM 627 C C . ASP A 1 88 ? -2.202 0.432 15.459 1.00 89.81 88 ASP A C 1
ATOM 629 O O . ASP A 1 88 ? -3.325 0.923 15.506 1.00 89.81 88 ASP A O 1
ATOM 633 N N . GLY A 1 89 ? -1.995 -0.871 15.325 1.00 90.00 89 GLY A N 1
ATOM 634 C CA . GLY A 1 89 ? -3.069 -1.851 15.267 1.00 90.00 89 GLY A CA 1
ATOM 635 C C . GLY A 1 89 ? -2.858 -2.968 16.276 1.00 90.00 89 GLY A C 1
ATOM 636 O O . GLY A 1 89 ? -1.841 -3.029 16.974 1.00 90.00 89 GLY A O 1
ATOM 637 N N . LYS A 1 90 ? -3.804 -3.904 16.325 1.00 92.31 90 LYS A N 1
ATOM 638 C CA . LYS A 1 90 ? -3.759 -5.075 17.209 1.00 92.31 90 LYS A CA 1
ATOM 639 C C . LYS A 1 90 ? -2.599 -6.015 16.885 1.00 92.31 90 LYS A C 1
ATOM 641 O O . LYS A 1 90 ? -2.142 -6.763 17.751 1.00 92.31 90 LYS A O 1
ATOM 646 N N . ALA A 1 91 ? -2.159 -6.038 15.631 1.00 94.19 91 ALA A N 1
ATOM 647 C CA . ALA A 1 91 ? -1.035 -6.844 15.184 1.00 94.19 91 ALA A CA 1
ATOM 648 C C . ALA A 1 91 ? -0.413 -6.265 13.911 1.00 94.19 91 ALA A C 1
ATOM 650 O O . ALA A 1 91 ? -1.037 -5.486 13.196 1.00 94.19 91 ALA A O 1
ATOM 651 N N . THR A 1 92 ? 0.787 -6.740 13.588 1.00 95.56 92 THR A N 1
ATOM 652 C CA . THR A 1 92 ? 1.470 -6.429 12.332 1.00 95.56 92 THR A CA 1
ATOM 653 C C . THR A 1 92 ? 1.952 -7.715 11.683 1.00 95.56 92 THR A C 1
ATOM 655 O O . THR A 1 92 ? 2.525 -8.573 12.357 1.00 95.56 92 THR A O 1
ATOM 658 N N . SER A 1 93 ? 1.768 -7.821 10.373 1.00 95.94 93 SER A N 1
ATOM 659 C CA . SER A 1 93 ? 2.307 -8.899 9.548 1.00 95.94 93 SER A CA 1
ATOM 660 C C . SER A 1 93 ? 3.174 -8.343 8.438 1.00 95.94 93 SER A C 1
ATOM 662 O O . SER A 1 93 ? 2.855 -7.309 7.859 1.00 95.94 93 SER A O 1
ATOM 664 N N . GLN A 1 94 ? 4.249 -9.049 8.100 1.00 94.69 94 GLN A N 1
ATOM 665 C CA . GLN A 1 94 ? 5.038 -8.724 6.918 1.00 94.69 94 GLN A CA 1
ATOM 666 C C . GLN A 1 94 ? 4.336 -9.241 5.656 1.00 94.69 94 GLN A C 1
ATOM 668 O O . GLN A 1 94 ? 3.842 -10.370 5.629 1.00 94.69 94 GLN A O 1
ATOM 673 N N . ILE A 1 95 ? 4.335 -8.432 4.598 1.00 94.12 95 ILE A N 1
ATOM 674 C CA . ILE A 1 95 ? 3.922 -8.860 3.263 1.00 94.12 95 ILE A CA 1
ATOM 675 C C . ILE A 1 95 ? 5.100 -9.604 2.634 1.00 94.12 95 ILE A C 1
ATOM 677 O O . ILE A 1 95 ? 6.164 -9.032 2.401 1.00 94.12 95 ILE A O 1
ATOM 681 N N . THR A 1 96 ? 4.915 -10.888 2.340 1.00 93.69 96 THR A N 1
ATOM 682 C CA . THR A 1 96 ? 5.878 -11.646 1.536 1.00 93.69 96 THR A CA 1
ATOM 683 C C . THR A 1 96 ? 5.692 -11.255 0.076 1.00 93.69 96 THR A C 1
ATOM 685 O O . THR A 1 96 ? 4.678 -11.602 -0.528 1.00 93.69 96 THR A O 1
ATOM 688 N N . LEU A 1 97 ? 6.642 -10.511 -0.482 1.00 90.56 97 LEU A N 1
ATOM 689 C CA . LEU A 1 97 ? 6.575 -10.049 -1.866 1.00 90.56 97 LEU A CA 1
ATOM 690 C C . LEU A 1 97 ? 6.851 -11.179 -2.867 1.00 90.56 97 LEU A C 1
ATOM 692 O O . LEU A 1 97 ? 7.538 -12.154 -2.556 1.00 90.56 97 LEU A O 1
ATOM 696 N N . ALA A 1 98 ? 6.328 -11.032 -4.085 1.00 86.25 98 ALA A N 1
ATOM 697 C CA . ALA A 1 98 ? 6.554 -11.989 -5.168 1.00 86.25 98 ALA A CA 1
ATOM 698 C C . ALA A 1 98 ? 7.974 -11.886 -5.746 1.00 86.25 98 ALA A C 1
ATOM 700 O O . ALA A 1 98 ? 8.541 -12.878 -6.207 1.00 86.25 98 ALA A O 1
ATOM 701 N N . SER A 1 99 ? 8.537 -10.682 -5.712 1.00 83.19 99 SER A N 1
ATOM 702 C CA . SER A 1 99 ? 9.932 -10.372 -5.996 1.00 83.19 99 SER A CA 1
ATOM 703 C C . SER A 1 99 ? 10.421 -9.344 -4.982 1.00 83.19 99 SER A C 1
ATOM 705 O O . SER A 1 99 ? 9.627 -8.646 -4.354 1.00 83.19 99 SER A O 1
ATOM 707 N N . GLY A 1 100 ? 11.731 -9.208 -4.825 1.00 81.12 100 GLY A N 1
ATOM 708 C CA . GLY A 1 100 ? 12.281 -8.079 -4.090 1.00 81.12 100 GLY A CA 1
ATOM 709 C C . GLY A 1 100 ? 12.337 -6.830 -4.958 1.00 81.12 100 GLY A C 1
ATOM 710 O O . GLY A 1 100 ? 13.387 -6.250 -4.991 1.00 81.12 100 GLY A O 1
ATOM 711 N N . GLN A 1 101 ? 11.334 -6.442 -5.747 1.00 86.12 101 GLN A N 1
ATOM 712 C CA . GLN A 1 101 ? 11.395 -5.209 -6.563 1.00 86.12 101 GLN A CA 1
ATOM 713 C C . GLN A 1 101 ? 10.644 -4.058 -5.883 1.00 86.12 101 GLN A C 1
ATOM 715 O O . GLN A 1 101 ? 9.742 -4.320 -5.077 1.00 86.12 101 GLN A O 1
ATOM 720 N N . PHE A 1 102 ? 10.976 -2.800 -6.216 1.00 87.94 102 PHE A N 1
ATOM 721 C CA . PHE A 1 102 ? 10.324 -1.629 -5.624 1.00 87.94 102 PHE A CA 1
ATOM 722 C C . PHE A 1 102 ? 8.803 -1.691 -5.773 1.00 87.94 102 PHE A C 1
ATOM 724 O O . PHE A 1 102 ? 8.284 -2.033 -6.836 1.00 87.94 102 PHE A O 1
ATOM 731 N N . VAL A 1 103 ? 8.083 -1.336 -4.709 1.00 90.75 103 VAL A N 1
ATOM 732 C CA . VAL A 1 103 ? 6.620 -1.269 -4.708 1.00 90.75 103 VAL A CA 1
ATOM 733 C C . VAL A 1 103 ? 6.187 0.131 -5.145 1.00 90.75 103 VAL A C 1
ATOM 735 O O . VAL A 1 103 ? 6.205 1.064 -4.348 1.00 90.75 103 VAL A O 1
ATOM 738 N N . HIS A 1 104 ? 5.746 0.269 -6.397 1.00 88.69 104 HIS A N 1
ATOM 739 C CA . HIS A 1 104 ? 5.185 1.513 -6.937 1.00 88.69 104 HIS A CA 1
ATOM 740 C C . HIS A 1 104 ? 3.820 1.871 -6.354 1.00 88.69 104 HIS A C 1
ATOM 742 O O . HIS A 1 104 ? 3.416 3.031 -6.412 1.00 88.69 104 HIS A O 1
ATOM 748 N N . GLY A 1 105 ? 3.080 0.894 -5.832 1.00 89.75 105 GLY A N 1
ATOM 749 C CA . GLY A 1 105 ? 1.783 1.172 -5.240 1.00 89.75 105 GLY A CA 1
ATOM 750 C C . GLY A 1 105 ? 1.118 -0.023 -4.584 1.00 89.75 105 GLY A C 1
ATOM 751 O O . GLY A 1 105 ? 1.414 -1.182 -4.871 1.00 89.75 105 GLY A O 1
ATOM 752 N N . LEU A 1 106 ? 0.171 0.296 -3.709 1.00 91.25 106 LEU A N 1
ATOM 753 C CA . LEU A 1 106 ? -0.729 -0.650 -3.062 1.00 91.25 106 LEU A CA 1
ATOM 754 C C . LEU A 1 106 ? -2.170 -0.252 -3.376 1.00 91.25 106 LEU A C 1
ATOM 756 O O . LEU A 1 106 ? -2.504 0.934 -3.349 1.00 91.25 106 LEU A O 1
ATOM 760 N N . ARG A 1 107 ? -3.030 -1.225 -3.668 1.00 88.94 107 ARG A N 1
ATOM 761 C CA . ARG A 1 107 ? -4.454 -1.001 -3.944 1.00 88.94 107 ARG A CA 1
ATOM 762 C C . ARG A 1 107 ? -5.315 -1.933 -3.127 1.00 88.94 107 ARG A C 1
ATOM 764 O O . ARG A 1 107 ? -5.077 -3.134 -3.181 1.00 88.94 107 ARG A O 1
ATOM 771 N N . SER A 1 108 ? -6.330 -1.386 -2.474 1.00 88.00 108 SER A N 1
ATOM 772 C CA . SER A 1 108 ? -7.462 -2.164 -1.995 1.00 88.00 108 SER A CA 1
ATOM 773 C C . SER A 1 108 ? -8.608 -2.172 -3.006 1.00 88.00 108 SER A C 1
ATOM 775 O O . SER A 1 108 ? -8.849 -1.182 -3.707 1.00 88.00 108 SER A O 1
ATOM 777 N N . SER A 1 109 ? -9.312 -3.291 -3.083 1.00 85.00 109 SER A N 1
ATOM 778 C CA . SER A 1 109 ? -10.585 -3.460 -3.789 1.00 85.00 109 SER A CA 1
ATOM 779 C C . SER A 1 109 ? -11.490 -4.381 -2.976 1.00 85.00 109 SER A C 1
ATOM 781 O O . SER A 1 109 ? -11.008 -4.989 -2.038 1.00 85.00 109 SER A O 1
ATOM 783 N N . ASP A 1 110 ? -12.769 -4.456 -3.327 1.00 83.56 110 ASP A N 1
ATOM 784 C CA . ASP A 1 110 ? -13.644 -5.598 -3.021 1.00 83.56 110 ASP A CA 1
ATOM 785 C C . ASP A 1 110 ? -14.180 -6.057 -4.382 1.00 83.56 110 ASP A C 1
ATOM 787 O O . ASP A 1 110 ? -15.230 -5.619 -4.863 1.00 83.56 110 ASP A O 1
ATOM 791 N N . GLY A 1 111 ? -13.291 -6.709 -5.126 1.00 80.19 111 GLY A N 1
ATOM 792 C CA . GLY A 1 111 ? -13.485 -7.055 -6.526 1.00 80.19 111 GLY A CA 1
ATOM 793 C C . GLY A 1 111 ? -14.312 -8.320 -6.703 1.00 80.19 111 GLY A C 1
ATOM 794 O O . GLY A 1 111 ? -14.951 -8.469 -7.747 1.00 80.19 111 GLY A O 1
ATOM 795 N N . ASP A 1 112 ? -14.290 -9.216 -5.717 1.00 84.06 112 ASP A N 1
ATOM 796 C CA . ASP A 1 112 ? -15.112 -10.423 -5.706 1.00 84.06 112 ASP A CA 1
ATOM 797 C C . ASP A 1 112 ? -16.457 -10.255 -4.975 1.00 84.06 112 ASP A C 1
ATOM 799 O O . ASP A 1 112 ? -17.324 -11.126 -5.105 1.00 84.06 112 ASP A O 1
ATOM 803 N N . HIS A 1 113 ? -16.682 -9.098 -4.340 1.00 83.31 113 HIS A N 1
ATOM 804 C CA . HIS A 1 113 ? -17.909 -8.742 -3.628 1.00 83.31 113 HIS A CA 1
ATOM 805 C C . HIS A 1 113 ? -18.202 -9.653 -2.428 1.00 83.31 113 HIS A C 1
ATOM 807 O O . HIS A 1 113 ? -19.372 -9.881 -2.095 1.00 83.31 113 HIS A O 1
ATOM 813 N N . ASP A 1 114 ? -17.162 -10.182 -1.777 1.00 85.12 114 ASP A N 1
ATOM 814 C CA . ASP A 1 114 ? -17.289 -10.980 -0.557 1.00 85.12 114 ASP A CA 1
ATOM 815 C C . ASP A 1 114 ? -17.402 -10.128 0.723 1.00 85.12 114 ASP A C 1
ATOM 817 O O . ASP A 1 114 ? -17.711 -10.659 1.797 1.00 85.12 114 ASP A O 1
ATOM 821 N N . GLY A 1 115 ? -17.231 -8.807 0.599 1.00 82.12 115 GLY A N 1
ATOM 822 C CA . GLY A 1 115 ? -17.323 -7.849 1.697 1.00 82.12 115 GLY A CA 1
ATOM 823 C C . GLY A 1 115 ? -16.025 -7.674 2.487 1.00 82.12 115 GLY A C 1
ATOM 824 O O . GLY A 1 115 ? -16.024 -6.920 3.461 1.00 82.12 115 GLY A O 1
ATOM 825 N N . ARG A 1 116 ? -14.934 -8.326 2.076 1.00 86.25 116 ARG A N 1
ATOM 826 C CA . ARG A 1 116 ? -13.569 -8.065 2.537 1.00 86.25 116 ARG A CA 1
ATOM 827 C C . ARG A 1 116 ? -12.789 -7.333 1.463 1.00 86.25 116 ARG A C 1
ATOM 829 O O . ARG A 1 116 ? -13.018 -7.470 0.268 1.00 86.25 116 ARG A O 1
ATOM 836 N N . ALA A 1 117 ? -11.809 -6.560 1.902 1.00 88.81 117 ALA A N 1
ATOM 837 C CA . ALA A 1 117 ? -10.876 -5.958 0.977 1.00 88.81 117 ALA A CA 1
ATOM 838 C C . ALA A 1 117 ? -9.870 -6.992 0.461 1.00 88.81 117 ALA A C 1
ATOM 840 O O . ALA A 1 117 ? -9.198 -7.662 1.245 1.00 88.81 117 ALA A O 1
ATOM 841 N N . GLU A 1 118 ? -9.632 -7.026 -0.847 1.00 90.56 118 GLU A N 1
ATOM 842 C CA . GLU A 1 118 ? -8.402 -7.589 -1.389 1.00 90.56 118 GLU A CA 1
ATOM 843 C C . GLU A 1 118 ? -7.313 -6.526 -1.479 1.00 90.56 118 GLU A C 1
ATOM 845 O O . GLU A 1 118 ? -7.566 -5.345 -1.714 1.00 90.56 118 GLU A O 1
ATOM 850 N N . LEU A 1 119 ? -6.061 -6.964 -1.366 1.00 92.50 119 LEU A N 1
ATOM 851 C CA . LEU A 1 119 ? -4.881 -6.127 -1.549 1.00 92.50 119 LEU A CA 1
ATOM 852 C C . LEU A 1 119 ? -4.175 -6.511 -2.852 1.00 92.50 119 LEU A C 1
ATOM 854 O O . LEU A 1 119 ? -3.954 -7.681 -3.140 1.00 92.50 119 LEU A O 1
ATOM 858 N N . SER A 1 120 ? -3.770 -5.525 -3.644 1.00 92.31 120 SER A N 1
ATOM 859 C CA . SER A 1 120 ? -2.908 -5.695 -4.815 1.00 92.31 120 SER A CA 1
ATOM 860 C C . SER A 1 120 ? -1.628 -4.883 -4.647 1.00 92.31 120 SER A C 1
ATOM 862 O O . SER A 1 120 ? -1.678 -3.681 -4.382 1.00 92.31 120 SER A O 1
ATOM 864 N N . VAL A 1 121 ? -0.484 -5.540 -4.837 1.00 92.88 121 VAL A N 1
ATOM 865 C CA . VAL A 1 121 ? 0.854 -4.943 -4.773 1.00 92.88 121 VA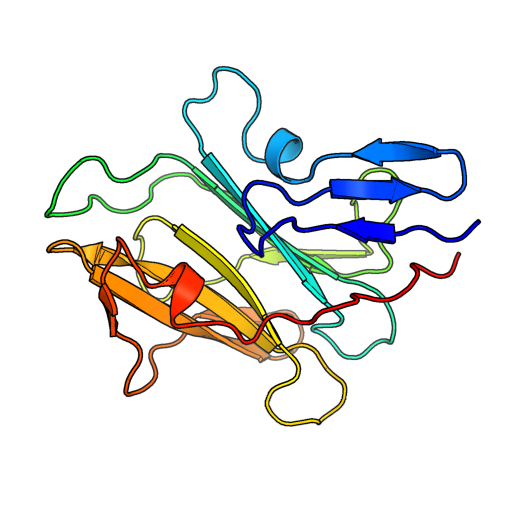L A CA 1
ATOM 866 C C . VAL A 1 121 ? 1.366 -4.704 -6.190 1.00 92.88 121 VAL A C 1
ATOM 868 O O . VAL A 1 121 ? 1.407 -5.628 -6.995 1.00 92.88 121 VAL A O 1
ATOM 871 N N . PHE A 1 122 ? 1.763 -3.478 -6.508 1.00 91.12 122 PHE A N 1
ATOM 872 C CA . PHE A 1 122 ? 2.309 -3.105 -7.812 1.00 91.12 122 PHE A CA 1
ATOM 873 C C . PHE A 1 122 ? 3.814 -2.946 -7.676 1.00 91.12 122 PHE A C 1
ATOM 875 O O . PHE A 1 122 ? 4.264 -1.995 -7.040 1.00 91.12 122 PHE A O 1
ATOM 882 N N . GLN A 1 123 ? 4.585 -3.877 -8.236 1.00 89.12 123 GLN A N 1
ATOM 883 C CA . GLN A 1 123 ? 6.046 -3.835 -8.178 1.00 89.12 123 GLN A CA 1
ATOM 884 C C . GLN A 1 123 ? 6.644 -3.494 -9.537 1.00 89.12 123 GLN A C 1
ATOM 886 O O . GLN A 1 123 ? 6.051 -3.808 -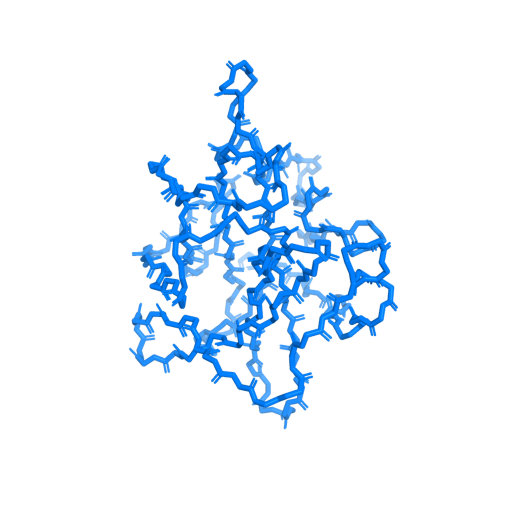10.572 1.00 89.12 123 GLN A O 1
ATOM 891 N N . ASN A 1 124 ? 7.818 -2.870 -9.534 1.00 87.19 124 ASN A N 1
ATOM 892 C CA . ASN A 1 124 ? 8.583 -2.637 -10.752 1.00 87.19 124 ASN A CA 1
ATOM 893 C C . ASN A 1 124 ? 8.830 -3.970 -11.472 1.00 87.19 124 ASN A C 1
ATOM 895 O O . ASN A 1 124 ? 9.210 -4.952 -10.841 1.00 87.19 124 ASN A O 1
ATOM 899 N N . GLY A 1 125 ? 8.554 -4.022 -12.770 1.00 85.19 125 GLY A N 1
ATOM 900 C CA . GLY A 1 125 ? 8.764 -5.204 -13.599 1.00 85.19 125 GLY A CA 1
ATOM 901 C C . GLY A 1 125 ? 10.070 -5.189 -14.388 1.00 85.19 125 GLY A C 1
ATOM 902 O O . GLY A 1 125 ? 10.430 -6.233 -14.925 1.00 85.19 125 GLY A O 1
ATOM 903 N N . GLY A 1 126 ? 10.775 -4.054 -14.419 1.00 82.44 126 GLY A N 1
ATOM 904 C CA . GLY A 1 126 ? 11.854 -3.786 -15.372 1.00 82.44 126 GLY A CA 1
ATOM 905 C C . GLY A 1 126 ? 11.321 -3.318 -16.729 1.00 82.44 126 GLY A C 1
ATOM 906 O O . GLY A 1 126 ? 10.118 -3.412 -16.994 1.00 82.44 126 GLY A O 1
ATOM 907 N N . ASP A 1 127 ? 12.194 -2.761 -17.567 1.00 83.12 127 ASP A N 1
ATOM 908 C CA . ASP A 1 127 ? 11.876 -2.309 -18.936 1.00 83.12 127 ASP A CA 1
ATOM 909 C C . ASP A 1 127 ? 10.661 -1.359 -19.025 1.00 83.12 127 ASP A C 1
ATOM 911 O O . ASP A 1 127 ? 9.828 -1.430 -19.934 1.00 83.12 127 ASP A O 1
ATOM 915 N N . GLY A 1 128 ? 10.507 -0.477 -18.033 1.00 85.31 128 GLY A N 1
ATOM 916 C CA . GLY A 1 128 ? 9.386 0.465 -17.962 1.00 85.31 128 GLY A CA 1
ATOM 917 C C . GLY A 1 128 ? 8.027 -0.185 -17.672 1.00 85.31 128 GLY A C 1
ATOM 918 O O . GLY A 1 128 ? 6.984 0.416 -17.957 1.00 85.31 128 GLY A O 1
ATOM 919 N N . THR A 1 129 ? 8.014 -1.393 -17.107 1.00 87.75 129 THR A N 1
ATOM 920 C CA . THR A 1 129 ? 6.793 -2.123 -16.747 1.00 87.75 129 THR A CA 1
ATOM 921 C C . THR A 1 129 ? 6.536 -2.144 -15.242 1.00 87.75 129 THR A C 1
ATOM 923 O O . THR A 1 129 ? 7.427 -1.966 -14.416 1.00 87.75 129 THR A O 1
ATOM 926 N N . VAL A 1 130 ? 5.279 -2.375 -14.873 1.00 89.00 130 VAL A N 1
ATOM 927 C CA . VAL A 1 130 ? 4.818 -2.589 -13.501 1.00 89.00 130 VAL A CA 1
ATOM 928 C C . VAL A 1 130 ? 3.980 -3.852 -13.477 1.00 89.00 130 VAL A C 1
ATOM 930 O O . VAL A 1 130 ? 3.019 -3.984 -14.233 1.00 89.00 130 VAL A O 1
ATOM 933 N N . ASN A 1 131 ? 4.325 -4.767 -12.582 1.00 90.19 131 ASN A N 1
ATOM 934 C CA . ASN A 1 131 ? 3.612 -6.017 -12.385 1.00 90.19 131 ASN A CA 1
ATOM 935 C C . ASN A 1 131 ? 2.692 -5.916 -11.168 1.00 90.19 131 ASN A C 1
ATOM 937 O O . ASN A 1 131 ? 3.115 -5.513 -10.084 1.00 90.19 131 ASN A O 1
ATOM 941 N N . ARG A 1 132 ? 1.430 -6.311 -11.336 1.00 92.19 132 ARG A N 1
ATOM 942 C CA . ARG A 1 132 ? 0.471 -6.469 -10.242 1.00 92.19 132 ARG A CA 1
ATOM 943 C C . ARG A 1 132 ? 0.577 -7.867 -9.636 1.00 92.19 132 ARG A C 1
ATOM 945 O O . ARG A 1 132 ? 0.504 -8.876 -10.330 1.00 92.19 132 ARG A O 1
ATOM 952 N N 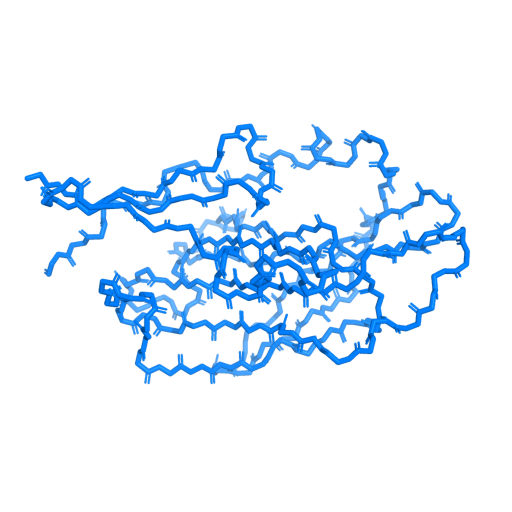. TYR A 1 133 ? 0.631 -7.909 -8.317 1.00 93.38 133 TYR A N 1
ATOM 953 C CA . TYR A 1 133 ? 0.638 -9.119 -7.517 1.00 93.38 133 TYR A CA 1
ATOM 954 C C . TYR A 1 133 ? -0.489 -9.032 -6.485 1.00 93.38 133 TYR A C 1
ATOM 956 O O . TYR A 1 133 ? -0.346 -8.322 -5.484 1.00 93.38 133 TYR A O 1
ATOM 964 N N . PRO A 1 134 ? -1.635 -9.693 -6.720 1.00 93.25 134 PRO A N 1
ATOM 965 C CA . PRO A 1 134 ? -2.671 -9.829 -5.705 1.00 93.25 134 PRO A CA 1
ATOM 966 C C . PRO A 1 134 ? -2.101 -10.487 -4.445 1.00 93.25 134 PRO A C 1
ATOM 968 O O . PRO A 1 134 ? -1.279 -11.401 -4.531 1.00 93.25 134 PRO A O 1
ATOM 971 N N . ALA A 1 135 ? -2.512 -10.017 -3.277 1.00 94.25 135 ALA A N 1
ATOM 972 C CA . ALA A 1 135 ? -2.163 -10.626 -2.010 1.00 94.25 135 ALA A CA 1
ATOM 973 C C . ALA A 1 135 ? -3.137 -11.762 -1.695 1.00 94.25 135 ALA A C 1
ATOM 975 O O . ALA A 1 135 ? -4.348 -11.617 -1.830 1.00 94.25 135 ALA A O 1
ATOM 976 N N . VAL A 1 136 ? -2.593 -12.885 -1.242 1.00 94.19 136 VAL A N 1
ATOM 977 C CA . VAL A 1 136 ? -3.347 -13.979 -0.642 1.00 94.19 136 VAL A CA 1
ATOM 978 C C . VAL A 1 136 ? -3.167 -13.899 0.866 1.00 94.19 136 VAL A C 1
ATOM 980 O O . VAL A 1 136 ? -2.035 -13.848 1.363 1.00 94.19 136 VAL A O 1
ATOM 983 N N . PHE A 1 137 ? -4.293 -13.914 1.572 1.00 92.25 137 PHE A N 1
ATOM 984 C CA . PHE A 1 137 ? -4.366 -13.921 3.024 1.00 92.25 137 PHE A CA 1
ATOM 985 C C . PHE A 1 137 ? -4.622 -15.347 3.525 1.00 92.25 137 PHE A C 1
ATOM 987 O O . PHE A 1 137 ? -5.555 -16.019 3.089 1.00 92.25 137 PHE A O 1
ATOM 994 N N . GLN A 1 138 ? -3.770 -15.834 4.427 1.00 90.56 138 GLN A N 1
ATOM 995 C CA . GLN A 1 138 ? -3.944 -17.113 5.124 1.00 90.56 138 GLN A CA 1
ATOM 996 C C . GLN A 1 138 ? -3.829 -16.857 6.624 1.00 90.56 138 GLN A C 1
ATOM 998 O O . GLN A 1 138 ? -2.737 -16.852 7.197 1.00 90.56 138 GLN A O 1
ATOM 1003 N N . GLY A 1 139 ? -4.967 -16.547 7.249 1.00 87.44 139 GLY A N 1
ATOM 1004 C CA . GLY A 1 139 ? -4.966 -15.905 8.559 1.00 87.44 139 GLY A CA 1
ATOM 1005 C C . GLY A 1 139 ? -4.178 -14.596 8.485 1.00 87.44 139 GLY A C 1
ATOM 1006 O O . GLY A 1 139 ? -4.432 -13.762 7.626 1.00 87.44 139 GLY A O 1
ATOM 1007 N N . ARG A 1 140 ? -3.158 -14.447 9.334 1.00 87.88 140 ARG A N 1
ATOM 1008 C CA . ARG A 1 140 ? -2.293 -13.254 9.357 1.00 87.88 140 ARG A CA 1
ATOM 1009 C C . ARG A 1 140 ? -1.084 -13.338 8.429 1.00 87.88 140 ARG A C 1
ATOM 1011 O O . ARG A 1 140 ? -0.270 -12.417 8.414 1.00 87.88 140 ARG A O 1
ATOM 1018 N N . THR A 1 141 ? -0.919 -14.420 7.676 1.00 92.50 141 THR A N 1
ATOM 1019 C CA . THR A 1 141 ? 0.139 -14.510 6.668 1.00 92.50 141 THR A CA 1
ATOM 1020 C C . THR A 1 141 ? -0.324 -13.825 5.390 1.00 92.50 141 THR A C 1
ATOM 1022 O O . THR A 1 141 ? -1.374 -14.166 4.852 1.00 92.50 141 THR A O 1
ATOM 1025 N N . VAL A 1 142 ? 0.480 -12.881 4.896 1.00 95.69 142 VAL A N 1
ATOM 1026 C CA . VAL A 1 142 ? 0.182 -12.100 3.691 1.00 95.69 142 VAL A CA 1
ATOM 1027 C C . VAL A 1 142 ? 1.246 -12.379 2.641 1.00 95.69 142 VAL A C 1
ATOM 1029 O O . VAL A 1 142 ? 2.439 -12.184 2.895 1.00 95.69 142 VAL A O 1
ATOM 1032 N N . LYS A 1 143 ? 0.832 -12.828 1.455 1.00 95.69 143 LYS A N 1
ATOM 1033 C CA . LYS A 1 143 ? 1.751 -13.116 0.349 1.00 95.69 143 LYS A CA 1
ATOM 1034 C C . LYS A 1 143 ? 1.257 -12.502 -0.951 1.00 95.69 143 LYS A C 1
ATOM 1036 O O . LYS A 1 143 ? 0.195 -12.876 -1.429 1.00 95.69 143 LYS A O 1
ATOM 1041 N N . ALA A 1 144 ? 2.052 -11.625 -1.553 1.00 94.12 144 ALA A N 1
ATOM 1042 C CA 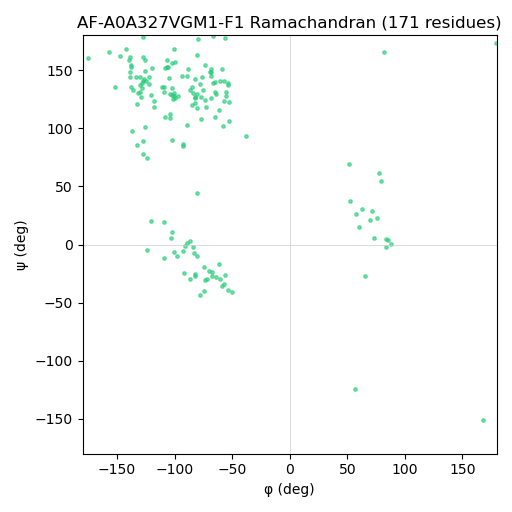. ALA A 1 144 ? 1.830 -11.163 -2.915 1.00 94.12 144 ALA A CA 1
ATOM 1043 C C . ALA A 1 144 ? 2.200 -12.292 -3.889 1.00 94.12 144 ALA A C 1
ATOM 1045 O O . ALA A 1 144 ? 3.307 -12.834 -3.837 1.00 94.12 144 ALA A O 1
ATOM 1046 N N . VAL A 1 145 ? 1.266 -12.686 -4.751 1.00 92.88 145 VAL A N 1
ATOM 1047 C CA . VAL A 1 145 ? 1.438 -13.807 -5.682 1.00 92.88 145 VAL A CA 1
ATOM 1048 C C . VAL A 1 145 ? 1.303 -13.355 -7.128 1.00 92.88 145 VAL A C 1
ATOM 1050 O O . VAL A 1 145 ? 0.616 -12.386 -7.439 1.00 92.88 145 VAL A O 1
ATOM 1053 N N . LYS A 1 146 ? 1.983 -14.067 -8.032 1.00 87.69 146 LYS A N 1
ATOM 1054 C CA . LYS A 1 146 ? 1.806 -13.892 -9.477 1.00 87.69 146 LYS A CA 1
ATOM 1055 C C . LYS A 1 146 ? 0.390 -14.306 -9.870 1.00 87.69 146 LYS A C 1
ATOM 1057 O O . LYS A 1 146 ? -0.103 -15.325 -9.396 1.00 87.69 146 LYS A O 1
ATOM 1062 N N . ALA A 1 147 ? -0.212 -13.546 -10.772 1.00 79.12 147 ALA A N 1
ATOM 1063 C CA . ALA A 1 147 ? -1.456 -13.904 -11.438 1.00 79.12 147 ALA A CA 1
ATOM 1064 C C . ALA A 1 147 ? -1.375 -13.499 -12.919 1.00 79.12 147 ALA A C 1
ATOM 1066 O O . ALA A 1 147 ? -0.572 -12.631 -13.282 1.00 79.12 147 ALA A O 1
ATOM 1067 N N . ASP A 1 148 ? -2.199 -14.109 -13.765 1.00 75.62 148 ASP A N 1
ATOM 1068 C CA . ASP A 1 148 ? -2.184 -13.864 -15.209 1.00 75.62 148 ASP A CA 1
ATOM 1069 C C . ASP A 1 148 ? -2.684 -12.452 -15.562 1.00 75.62 148 ASP A C 1
ATOM 1071 O O . ASP A 1 148 ? -3.530 -11.883 -14.872 1.00 75.62 148 ASP A O 1
ATOM 1075 N N . GLY A 1 149 ? -2.154 -11.869 -16.646 1.00 69.69 149 GLY A N 1
ATOM 1076 C CA . GLY A 1 149 ? -2.635 -10.585 -17.182 1.00 69.69 149 GLY A CA 1
ATOM 1077 C C . GLY A 1 149 ? -2.308 -9.344 -16.338 1.00 69.69 149 GLY A C 1
ATOM 1078 O O . GLY A 1 149 ? -3.053 -8.370 -16.368 1.00 69.69 149 GLY A O 1
ATOM 1079 N N . ASN A 1 150 ? -1.206 -9.359 -15.584 1.00 81.94 150 ASN A N 1
ATOM 1080 C CA . ASN A 1 150 ? -0.889 -8.332 -14.587 1.00 81.94 150 ASN A CA 1
ATOM 1081 C C . ASN A 1 150 ? 0.276 -7.395 -14.941 1.00 81.94 150 ASN A C 1
ATOM 1083 O O . ASN A 1 150 ? 0.826 -6.757 -14.047 1.00 81.94 150 ASN A O 1
ATOM 1087 N N . LEU A 1 151 ? 0.646 -7.292 -16.217 1.00 86.06 151 LEU A N 1
ATOM 1088 C CA . LEU A 1 151 ? 1.708 -6.395 -16.670 1.00 86.06 151 LEU A CA 1
ATOM 1089 C C . LEU A 1 151 ? 1.119 -5.081 -17.194 1.00 86.06 151 LEU A C 1
ATOM 1091 O O . LEU A 1 151 ? 0.241 -5.066 -18.057 1.00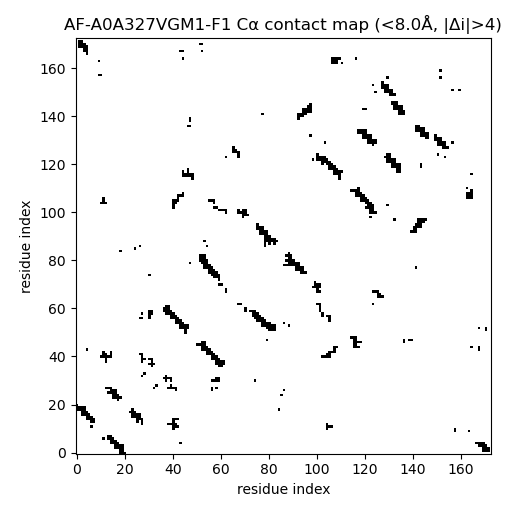 86.06 151 LEU A O 1
ATOM 1095 N N . TYR A 1 152 ? 1.624 -3.974 -16.668 1.00 88.31 152 TYR A N 1
ATOM 1096 C CA . TYR A 1 152 ? 1.226 -2.615 -17.008 1.00 88.31 152 TYR A CA 1
ATOM 1097 C C . TYR A 1 152 ? 2.457 -1.816 -17.419 1.00 88.31 152 TYR A C 1
ATOM 1099 O O . TYR A 1 152 ? 3.575 -2.142 -17.040 1.00 88.31 152 TYR A O 1
ATOM 1107 N N . ASP A 1 153 ? 2.262 -0.735 -18.160 1.00 87.62 153 ASP A N 1
ATOM 1108 C CA . ASP A 1 153 ? 3.327 0.236 -18.386 1.00 87.62 153 ASP A CA 1
ATOM 1109 C C . ASP A 1 153 ? 3.428 1.202 -17.194 1.00 87.62 153 ASP A C 1
ATOM 1111 O O . ASP A 1 153 ? 2.413 1.621 -16.627 1.00 87.62 153 ASP A O 1
ATOM 1115 N N . LEU A 1 154 ? 4.651 1.581 -16.825 1.00 83.88 154 LEU A N 1
ATOM 1116 C CA . LEU A 1 154 ? 4.920 2.414 -15.653 1.00 83.88 154 LEU A CA 1
ATOM 1117 C C . LEU A 1 154 ? 4.208 3.777 -15.714 1.00 83.88 154 LEU A C 1
ATOM 1119 O O . LEU A 1 154 ? 3.723 4.277 -14.700 1.00 83.88 154 LEU A O 1
ATOM 1123 N N . ALA A 1 155 ? 4.089 4.366 -16.905 1.00 83.69 155 ALA A N 1
ATOM 1124 C CA . ALA A 1 155 ? 3.508 5.695 -17.082 1.00 83.69 155 ALA A CA 1
ATOM 1125 C C . ALA A 1 155 ? 1.980 5.733 -16.878 1.00 83.69 155 ALA A C 1
ATOM 1127 O O . ALA A 1 155 ? 1.432 6.761 -16.463 1.00 83.69 155 ALA A O 1
ATOM 1128 N N . HIS A 1 156 ? 1.272 4.637 -17.168 1.00 83.50 156 HIS A N 1
ATOM 1129 C CA . HIS A 1 156 ? -0.191 4.618 -17.197 1.00 83.50 156 HIS A CA 1
ATOM 1130 C C . HIS A 1 156 ? -0.831 3.578 -16.278 1.00 83.50 156 HIS A C 1
ATOM 1132 O O . HIS A 1 156 ? -2.058 3.615 -16.135 1.00 83.50 156 HIS A O 1
ATOM 1138 N N . TRP A 1 157 ? -0.069 2.708 -15.603 1.00 83.69 157 TRP A N 1
ATOM 1139 C CA . TRP A 1 157 ? -0.636 1.725 -14.670 1.00 83.69 157 TRP A CA 1
ATOM 1140 C C . TRP A 1 157 ? -1.610 2.329 -13.638 1.00 83.69 157 TRP A C 1
ATOM 1142 O O . TRP A 1 157 ? -2.689 1.747 -13.483 1.00 83.69 157 TRP A O 1
ATOM 1152 N N . PRO A 1 158 ? -1.377 3.520 -13.025 1.00 77.94 158 PRO A N 1
ATOM 1153 C CA . PRO A 1 158 ? -2.305 4.056 -12.027 1.00 77.94 158 PRO A CA 1
ATOM 1154 C C . PRO A 1 158 ? -3.653 4.449 -12.641 1.00 77.94 158 PRO A C 1
ATOM 1156 O O . PRO A 1 158 ? -4.677 4.456 -11.962 1.00 77.94 158 PRO A O 1
ATOM 1159 N N . LYS A 1 159 ? -3.658 4.794 -13.938 1.00 77.69 159 LYS A N 1
ATOM 1160 C CA . LYS A 1 159 ? -4.862 5.145 -14.704 1.00 77.69 159 LYS A CA 1
ATOM 1161 C C . LYS A 1 159 ? -5.553 3.920 -15.296 1.00 77.69 159 LYS A C 1
ATOM 1163 O O . LYS A 1 159 ? -6.759 3.990 -15.515 1.00 77.69 159 LYS A O 1
ATOM 1168 N N . LYS A 1 160 ? -4.810 2.853 -15.606 1.00 76.44 160 LYS A N 1
ATOM 1169 C CA . LYS A 1 160 ? -5.339 1.600 -16.168 1.00 76.44 160 LYS A CA 1
ATOM 1170 C C . LYS A 1 160 ? -5.989 0.740 -15.088 1.00 76.44 160 LYS A C 1
ATOM 1172 O O . LYS A 1 160 ? -7.096 0.253 -15.289 1.00 76.44 160 LYS A O 1
ATOM 1177 N N . PHE A 1 161 ? -5.352 0.622 -13.925 1.00 73.00 161 PHE A N 1
ATOM 1178 C CA . PHE A 1 161 ? -5.911 -0.084 -12.779 1.00 73.00 161 PHE A CA 1
ATOM 1179 C C . PHE A 1 161 ? -6.665 0.894 -11.867 1.00 73.00 161 PHE A C 1
ATOM 1181 O O . PHE A 1 161 ? -6.122 1.442 -10.904 1.00 73.00 161 PHE A O 1
ATOM 1188 N N . LYS A 1 162 ? -7.938 1.131 -12.212 1.00 67.06 162 LYS A N 1
ATOM 1189 C CA . LYS A 1 162 ? -8.876 1.953 -11.431 1.00 67.06 162 LYS A CA 1
ATOM 1190 C C . LYS A 1 162 ? -9.739 1.240 -10.380 1.00 67.06 162 LYS A C 1
ATOM 1192 O O . LYS A 1 162 ? -10.479 1.982 -9.728 1.00 67.06 162 LYS A O 1
ATOM 1197 N N . PRO A 1 163 ? -9.707 -0.093 -10.159 1.00 60.03 163 PRO A N 1
ATOM 1198 C CA . PRO A 1 163 ? -10.304 -0.605 -8.943 1.00 60.03 163 PRO A CA 1
ATOM 1199 C C . PRO A 1 163 ? -9.478 -0.058 -7.781 1.00 60.03 163 PRO A C 1
ATOM 1201 O O . PRO A 1 163 ? -8.288 -0.318 -7.616 1.00 60.03 163 PRO A O 1
ATOM 1204 N N . GLY A 1 164 ? -10.119 0.843 -7.067 1.00 52.81 164 GLY A N 1
ATOM 1205 C CA . GLY A 1 164 ? -9.723 1.300 -5.761 1.00 52.81 164 GLY A CA 1
ATOM 1206 C C . GLY A 1 164 ? -11.012 1.338 -4.981 1.00 52.81 164 GLY A C 1
ATOM 1207 O O . GLY A 1 164 ? -12.009 1.849 -5.506 1.00 52.81 164 GLY A O 1
ATOM 1208 N N . TRP A 1 165 ? -10.988 0.793 -3.775 1.00 47.44 165 TRP A N 1
ATOM 1209 C CA . TRP A 1 165 ? -12.076 0.965 -2.837 1.00 47.44 165 TRP A CA 1
ATOM 1210 C C . TRP A 1 165 ? -12.242 2.471 -2.606 1.00 47.44 165 TRP A C 1
ATOM 1212 O O . TRP A 1 165 ? -11.390 3.140 -2.020 1.00 47.44 165 TRP A O 1
ATOM 1222 N N . ALA A 1 166 ? -13.254 3.044 -3.252 1.00 44.56 166 ALA A N 1
ATOM 1223 C CA . ALA A 1 166 ? -13.656 4.416 -3.025 1.00 44.56 166 ALA A CA 1
ATOM 1224 C C . ALA A 1 166 ? -14.530 4.361 -1.781 1.00 44.56 166 ALA A C 1
ATOM 1226 O O . ALA A 1 166 ? -15.505 3.620 -1.778 1.00 44.56 166 ALA A O 1
ATOM 1227 N N . ASP A 1 167 ? -14.141 5.102 -0.753 1.00 43.62 167 ASP A N 1
ATOM 1228 C CA . ASP A 1 167 ? -14.804 5.145 0.548 1.00 43.62 167 ASP A CA 1
ATOM 1229 C C . ASP A 1 167 ? -14.492 3.935 1.435 1.00 43.62 167 ASP A C 1
ATOM 1231 O O . ASP A 1 167 ? -15.374 3.206 1.880 1.00 43.62 167 ASP A O 1
ATOM 1235 N N . VAL A 1 168 ? -13.205 3.765 1.765 1.00 49.06 168 VAL A N 1
ATOM 1236 C CA . VAL A 1 168 ? -12.843 3.146 3.049 1.00 49.06 168 VAL A CA 1
ATOM 1237 C C . VAL A 1 168 ? -13.582 3.921 4.130 1.00 49.06 168 VAL A C 1
ATOM 1239 O O . VAL A 1 168 ? -13.311 5.103 4.349 1.00 49.06 168 VAL A O 1
ATOM 1242 N N . GLY A 1 169 ? -14.615 3.277 4.669 1.00 47.41 169 GLY A N 1
ATOM 1243 C CA . GLY A 1 169 ? -15.654 3.899 5.467 1.00 47.41 169 GLY A CA 1
ATOM 1244 C C . GLY A 1 169 ? -15.137 4.655 6.688 1.00 47.41 169 GLY A C 1
ATOM 1245 O O . GLY A 1 169 ? -13.955 4.695 7.012 1.00 47.41 169 GLY A O 1
ATOM 1246 N N . THR A 1 170 ? -16.074 5.268 7.400 1.00 42.41 170 THR A N 1
ATOM 1247 C CA . THR A 1 170 ? -15.810 5.907 8.688 1.00 42.41 170 THR A CA 1
ATOM 1248 C C . THR A 1 170 ? -15.108 4.931 9.634 1.00 42.41 170 THR A C 1
ATOM 1250 O O . THR A 1 170 ? -15.707 3.893 9.933 1.00 42.41 170 THR A O 1
ATOM 1253 N N . CYS A 1 171 ? -13.919 5.254 10.165 1.00 40.56 171 CYS A N 1
ATOM 1254 C CA . CYS A 1 171 ? -13.438 4.522 11.340 1.00 40.56 171 CYS A CA 1
ATOM 1255 C C . CYS A 1 171 ? -14.471 4.782 12.440 1.00 40.56 171 CYS A C 1
ATOM 1257 O O . CYS A 1 171 ? -14.736 5.933 12.805 1.00 40.56 171 CYS A O 1
ATOM 1259 N N . ARG A 1 172 ? -15.158 3.731 12.887 1.00 38.91 172 ARG A N 1
ATOM 1260 C CA . ARG A 1 172 ? -16.046 3.836 14.041 1.00 38.91 172 ARG A CA 1
ATOM 1261 C C . ARG A 1 172 ? -15.184 3.703 15.292 1.00 38.91 172 ARG A C 1
ATOM 1263 O O . ARG A 1 172 ? -14.415 2.751 15.385 1.00 38.91 172 ARG A O 1
ATOM 1270 N N . ASN A 1 173 ? -15.318 4.689 16.182 1.00 43.62 173 ASN A N 1
ATOM 1271 C CA . ASN A 1 173 ? -14.760 4.674 17.538 1.00 43.62 173 ASN A CA 1
ATOM 1272 C C . ASN A 1 173 ? -15.116 3.386 18.281 1.00 43.62 173 ASN A C 1
ATOM 1274 O O . ASN A 1 173 ? -16.290 2.960 18.155 1.00 43.62 173 ASN A O 1
#

Sequence (173 aa):
MADTVSDPNRRSDRTSVTFADGTGITPGARAAPKGSGLEAVSTFGDFDGDGHLDMAIAAGTPDTVDDPAPDAGRVHQVIWGPLGKHLDGKATSQITLASGQFVHGLRSSDGDHDGRAELSVFQNGGDGTVNRYPAVFQGRTVKAVKADGNLYDLAHWPKKFKPGWADVGTCRN

Nearest PDB structures (foldseek):
  3v4v-assembly1_A  TM=5.188E-01  e=5.938E-01  Homo sapiens
  7usm-assembly1_A  TM=4.146E-01  e=3.804E-01  Homo sapiens
  3v4v-assembly2_C  TM=5.188E-01  e=2.388E+00  Homo sapiens
  2vk7-assembly2_B  TM=2.188E-01  e=9.604E+00  Clostridium perfringens
  7vs3-assembly1_A  TM=1.787E-01  e=7.271E+00  Rattus norvegicus

Mean predicted aligned error: 6.26 Å

Foldseek 3Di:
DFKFWDDVLNQQQAIKIAHPVRDIDDVQCVFQPPPQQKGKGKAWWQAQLPPAIKMWMKMGHAAPALDGDFQPDIATKIAHDPADPVRHHPDIEHEAEPTSFDFSYKAWACVVVPRGIKIWTWGRPGPQKIFIFTWDDDPRHTYGHDDPPGIDGNVCVSVVPPRHPDDPDGRDD

Secondary structure (DSSP, 8-state):
--BEEE-TTS-STT-EEE-TTS-EE-HHHHHS-TTS--EEEEEEE-SSSSSS-EEEEEEEPPP-SSSPPP--S-EEEEEESS--TTS--SEEEEEE-SSS--EEEEEEE--S-SSS-EEEEEEEEETTEEEEEEEEEETTEEEE---TT-EEETTTHHHH-----S----B--

Solvent-accessible surface area (backbone atoms only — not comparable to full-atom values): 9446 Å² total; per-residue (Å²): 113,61,24,42,63,47,44,73,90,61,53,16,60,60,32,35,39,36,41,50,88,70,52,71,48,46,67,33,53,75,66,21,44,92,91,68,72,34,46,26,21,29,34,54,33,26,65,86,58,83,84,36,56,22,38,39,40,38,20,36,60,74,67,90,53,56,76,58,63,68,54,71,88,62,52,40,33,38,32,37,35,62,58,47,99,83,70,47,41,76,44,77,29,60,48,43,63,73,58,51,40,35,69,76,27,40,36,22,26,56,86,85,69,82,80,34,29,44,45,34,40,26,24,55,58,36,79,60,27,28,32,44,18,48,46,50,74,60,85,74,46,35,32,28,36,86,57,86,93,33,77,32,47,58,92,47,35,67,76,71,56,64,74,51,59,79,72,55,61,63,56,76,132

Radius of gyration: 15.22 Å; Cα contacts (8 Å, |Δi|>4): 425; chains: 1; bounding box: 36×34×36 Å